Protein AF-L9YX50-F1 (afdb_monomer_lite)

Secondary structure (DSSP, 8-state):
---PPPP---GGGSTT-GGG-TT---HHHHHHHHHHHHHHTT--HHHHHHHHT--HHHIIIII----HHHHHHHHHHHHHT-

Foldseek 3Di:
DDDDPDPDPDPCVDPPNVCVPPPDDDPLVVQLVVLQVCVLVVNDPVVSCVVVVHDPVCCVPRRHPDDPVSVVVSVVVVVVVD

Structure (mmCIF, N/CA/C/O backbone):
data_AF-L9YX50-F1
#
_entry.id   AF-L9YX50-F1
#
loop_
_atom_site.group_PDB
_atom_site.id
_atom_site.type_symbol
_atom_site.label_atom_id
_atom_site.label_alt_id
_atom_site.label_comp_id
_atom_site.label_asym_id
_atom_site.label_entity_id
_atom_site.label_seq_id
_atom_site.pdbx_PDB_ins_code
_atom_site.Cartn_x
_atom_site.Cartn_y
_atom_site.Cartn_z
_atom_site.occupancy
_atom_site.B_iso_or_equiv
_atom_site.auth_seq_id
_atom_site.auth_comp_id
_atom_site.auth_asym_id
_atom_site.auth_atom_id
_atom_site.pdbx_PDB_model_num
ATOM 1 N N . MET A 1 1 ? 28.760 23.048 -35.623 1.00 40.34 1 MET A N 1
ATOM 2 C CA . MET A 1 1 ? 27.706 22.162 -35.083 1.00 40.34 1 MET A CA 1
ATOM 3 C C . MET A 1 1 ? 28.385 20.898 -34.585 1.00 40.34 1 MET A C 1
ATOM 5 O O . MET A 1 1 ? 28.775 20.074 -35.397 1.00 40.34 1 MET A O 1
ATOM 9 N N . SER A 1 2 ? 28.661 20.818 -33.280 1.00 44.47 2 SER A N 1
ATOM 10 C CA . SER A 1 2 ? 29.358 19.670 -32.691 1.00 44.47 2 SER A CA 1
ATOM 11 C C . SER A 1 2 ? 28.423 18.464 -32.724 1.00 44.47 2 SER A C 1
ATOM 13 O O . SER A 1 2 ? 27.414 18.439 -32.015 1.00 44.47 2 SER A O 1
ATOM 15 N N . SER A 1 3 ? 28.710 17.514 -33.613 1.00 51.75 3 SER A N 1
ATOM 16 C CA . SER A 1 3 ? 28.031 16.225 -33.667 1.00 51.75 3 SER A CA 1
ATOM 17 C C . SER A 1 3 ? 28.224 15.545 -32.322 1.00 51.75 3 SER A C 1
ATOM 19 O O . SER A 1 3 ? 29.327 15.106 -32.001 1.00 51.75 3 SER A O 1
ATOM 21 N N . ARG A 1 4 ? 27.159 15.487 -31.515 1.00 51.91 4 ARG A N 1
ATOM 22 C CA . ARG A 1 4 ? 27.160 14.674 -30.299 1.00 51.91 4 ARG A CA 1
ATOM 23 C C . ARG A 1 4 ? 27.594 13.257 -30.701 1.00 51.91 4 ARG A C 1
ATOM 25 O O . ARG A 1 4 ? 27.024 12.727 -31.661 1.00 51.91 4 ARG A O 1
ATOM 32 N N . PRO A 1 5 ? 28.599 12.662 -30.037 1.00 50.12 5 PRO A N 1
ATOM 33 C CA . PRO A 1 5 ? 28.981 11.289 -30.325 1.00 50.12 5 PRO A CA 1
ATOM 34 C C . PRO A 1 5 ? 27.737 10.412 -30.156 1.00 50.12 5 PRO A C 1
ATOM 36 O O . PRO A 1 5 ? 26.978 10.586 -29.199 1.00 50.12 5 PRO A O 1
ATOM 39 N N . ARG A 1 6 ? 27.475 9.525 -31.127 1.00 52.06 6 ARG A N 1
ATOM 40 C CA . ARG A 1 6 ? 26.380 8.556 -30.996 1.00 52.06 6 ARG A CA 1
ATOM 41 C C . ARG A 1 6 ? 26.674 7.749 -29.733 1.00 52.06 6 ARG A C 1
ATOM 43 O O . ARG A 1 6 ? 27.792 7.241 -29.646 1.00 52.06 6 ARG A O 1
ATOM 50 N N . PRO A 1 7 ? 25.739 7.656 -28.771 1.00 63.97 7 PRO A N 1
ATOM 51 C CA . PRO A 1 7 ? 25.968 6.816 -27.610 1.00 63.97 7 PRO A CA 1
ATOM 52 C C . PRO A 1 7 ? 26.294 5.414 -28.120 1.00 63.97 7 PRO A C 1
ATOM 54 O O . PRO A 1 7 ? 25.680 4.952 -29.092 1.00 63.97 7 PRO A O 1
ATOM 57 N N . GLU A 1 8 ? 27.292 4.774 -27.512 1.00 65.38 8 GLU A N 1
ATOM 58 C CA . GLU A 1 8 ? 27.514 3.342 -27.695 1.00 65.38 8 GLU A CA 1
ATOM 59 C C . GLU A 1 8 ? 26.154 2.649 -27.613 1.00 65.38 8 GLU A C 1
ATOM 61 O O . GLU A 1 8 ? 25.318 3.017 -26.781 1.00 65.38 8 GLU A O 1
ATOM 66 N N . ARG A 1 9 ? 25.873 1.728 -28.541 1.00 66.25 9 ARG A N 1
ATOM 67 C CA . ARG A 1 9 ? 24.590 1.023 -28.549 1.00 66.25 9 ARG A CA 1
ATOM 68 C C . ARG A 1 9 ? 24.473 0.265 -27.230 1.00 66.25 9 ARG A C 1
ATOM 70 O O . ARG A 1 9 ? 25.082 -0.784 -27.062 1.00 66.25 9 ARG A O 1
ATOM 77 N N . LEU A 1 10 ? 23.714 0.831 -26.296 1.00 74.69 10 LEU A N 1
ATOM 78 C CA . LEU A 1 10 ? 23.364 0.173 -25.051 1.00 74.69 10 LEU A CA 1
ATOM 79 C C . LEU A 1 10 ? 22.522 -1.049 -25.398 1.00 74.69 10 LEU A C 1
ATOM 81 O O . LEU A 1 10 ? 21.643 -0.973 -26.260 1.00 74.69 10 LEU A O 1
ATOM 85 N N . ARG A 1 11 ? 22.761 -2.152 -24.690 1.00 82.75 11 ARG A N 1
ATOM 86 C CA . ARG A 1 11 ? 21.993 -3.394 -24.839 1.00 82.75 11 ARG A CA 1
ATOM 87 C C . ARG A 1 11 ? 20.483 -3.148 -24.753 1.00 82.75 11 ARG A C 1
ATOM 89 O O . ARG A 1 11 ? 19.719 -3.774 -25.466 1.00 82.75 11 ARG A O 1
ATOM 96 N N . SER A 1 12 ? 20.053 -2.160 -23.968 1.00 87.25 12 SER A N 1
ATOM 97 C CA . SER A 1 12 ? 18.648 -1.761 -23.839 1.00 87.25 12 SER A CA 1
ATOM 98 C C . SER A 1 12 ? 17.967 -1.288 -25.125 1.00 87.25 12 SER A C 1
ATOM 100 O O . SER A 1 1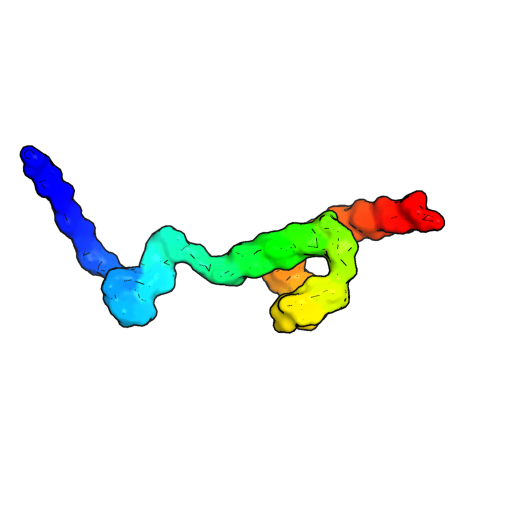2 ? 16.740 -1.225 -25.172 1.00 87.25 12 SER A O 1
ATOM 102 N N . HIS A 1 13 ? 18.731 -0.939 -26.164 1.00 87.19 13 HIS A N 1
ATOM 103 C CA . HIS A 1 13 ? 18.195 -0.565 -27.473 1.00 87.19 13 HIS A CA 1
ATOM 104 C C . HIS A 1 13 ? 17.894 -1.790 -28.353 1.00 87.19 13 HIS A C 1
ATOM 106 O O . HIS A 1 13 ? 17.291 -1.644 -29.418 1.00 87.19 13 HIS A O 1
ATOM 112 N N . GLU A 1 14 ? 18.315 -2.984 -27.934 1.00 89.38 14 GLU A N 1
ATOM 113 C CA . GLU A 1 14 ? 18.015 -4.243 -28.605 1.00 89.38 14 GLU A CA 1
ATOM 114 C C . GLU A 1 14 ? 16.627 -4.750 -28.194 1.00 89.38 14 GLU A C 1
ATOM 116 O O . GLU A 1 14 ? 16.195 -4.617 -27.044 1.00 89.38 14 GLU A O 1
ATOM 121 N N . TYR A 1 15 ? 15.905 -5.335 -29.152 1.00 87.50 15 TYR A N 1
ATOM 122 C CA . TYR A 1 15 ? 14.569 -5.864 -28.900 1.00 87.50 15 TYR A CA 1
ATOM 123 C C . TYR A 1 15 ? 14.627 -6.941 -27.812 1.00 87.50 15 TYR A C 1
ATOM 125 O O . TYR A 1 15 ? 15.422 -7.873 -27.894 1.00 87.50 15 TYR A O 1
ATOM 133 N N . GLY A 1 16 ? 13.790 -6.802 -26.785 1.00 91.62 16 GLY A N 1
ATOM 134 C CA . GLY A 1 16 ? 13.770 -7.713 -25.640 1.00 91.62 16 GLY A CA 1
ATOM 135 C C . GLY A 1 16 ? 14.705 -7.329 -24.492 1.00 91.62 16 GLY A C 1
ATOM 136 O O . GLY A 1 16 ? 14.579 -7.925 -23.432 1.00 91.62 16 GLY A O 1
ATOM 137 N N . HIS A 1 17 ? 15.560 -6.310 -24.635 1.00 91.88 17 HIS A N 1
ATOM 138 C CA . HIS A 1 17 ? 16.485 -5.865 -23.582 1.00 91.88 17 HIS A CA 1
ATOM 139 C C . HIS A 1 17 ? 16.132 -4.507 -22.960 1.00 91.88 17 HIS A C 1
ATOM 141 O O . HIS A 1 17 ? 16.876 -3.994 -22.132 1.00 91.88 17 HIS A O 1
ATOM 147 N N . TYR A 1 18 ? 14.971 -3.932 -23.280 1.00 89.88 18 TYR A N 1
ATOM 148 C CA . TYR A 1 18 ? 14.533 -2.622 -22.770 1.00 89.88 18 TYR A CA 1
ATOM 149 C C . TYR A 1 18 ? 14.576 -2.485 -21.237 1.00 89.88 18 TYR A C 1
ATOM 151 O O . TYR A 1 18 ? 14.778 -1.386 -20.720 1.00 89.88 18 TYR A O 1
ATOM 159 N N . TYR A 1 19 ? 14.424 -3.597 -20.508 1.00 88.75 19 TYR A N 1
ATOM 160 C CA . TYR A 1 19 ? 14.505 -3.634 -19.046 1.00 88.75 19 TYR A CA 1
ATOM 161 C C . TYR A 1 19 ? 15.899 -3.274 -18.500 1.00 88.75 19 TYR A C 1
ATOM 163 O O . TYR A 1 19 ? 15.983 -2.834 -17.358 1.00 88.75 19 TYR A O 1
ATOM 171 N N . ASP A 1 20 ? 16.960 -3.399 -19.308 1.00 89.62 20 ASP A N 1
ATOM 172 C CA . ASP A 1 20 ? 18.336 -3.020 -18.956 1.00 89.62 20 ASP A CA 1
ATOM 173 C C . ASP A 1 20 ? 18.570 -1.497 -19.039 1.00 89.62 20 ASP A C 1
ATOM 175 O O . ASP A 1 20 ? 19.665 -1.014 -18.747 1.00 89.62 20 ASP A O 1
ATOM 179 N N . CYS A 1 21 ? 17.578 -0.706 -19.470 1.00 90.44 21 CYS A N 1
ATOM 180 C CA . CYS A 1 21 ? 17.737 0.742 -19.542 1.00 90.44 21 CYS A CA 1
ATOM 181 C C . CYS A 1 21 ? 17.937 1.328 -18.128 1.00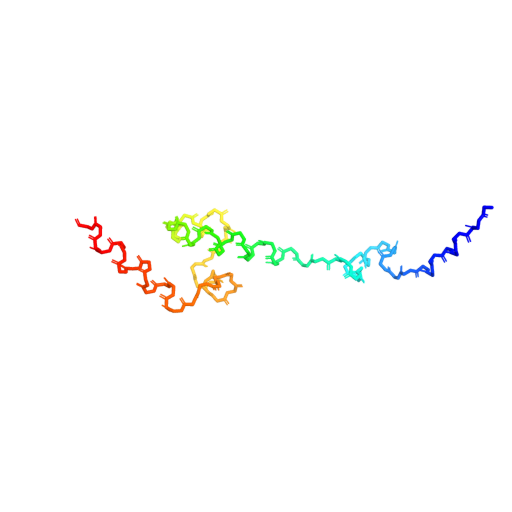 90.44 21 CYS A C 1
ATOM 183 O O . CYS A 1 21 ? 17.085 1.097 -17.272 1.00 90.44 21 CYS A O 1
ATOM 185 N N . PRO A 1 22 ? 18.981 2.144 -17.870 1.00 89.25 22 PRO A N 1
ATOM 186 C CA . PRO A 1 22 ? 19.229 2.716 -16.540 1.00 89.25 22 PRO A CA 1
ATOM 187 C C . PRO A 1 22 ? 18.093 3.595 -16.003 1.00 89.25 22 PRO A C 1
ATOM 189 O O . PRO A 1 22 ? 17.983 3.800 -14.798 1.00 89.25 22 PRO A O 1
ATOM 192 N N . SER A 1 23 ? 17.256 4.135 -16.892 1.00 89.75 23 SER A N 1
ATOM 193 C CA . SER A 1 23 ? 16.062 4.900 -16.526 1.00 89.75 23 SER A CA 1
ATOM 194 C C . SER A 1 23 ? 14.793 4.047 -16.427 1.00 89.75 23 SER A C 1
ATOM 196 O O . SER A 1 23 ? 13.749 4.567 -16.036 1.00 89.75 23 SER A O 1
ATOM 198 N N . SER A 1 24 ? 14.852 2.761 -16.786 1.00 90.50 24 SER A N 1
ATOM 199 C CA . SER A 1 24 ? 13.724 1.844 -16.645 1.00 90.50 24 SER A CA 1
ATOM 200 C C . SER A 1 24 ? 13.433 1.615 -15.168 1.00 90.50 24 SER A C 1
ATOM 202 O O . SER A 1 24 ? 14.312 1.263 -14.382 1.00 90.50 24 SER A O 1
ATOM 204 N N . LEU A 1 25 ? 12.171 1.796 -14.791 1.00 89.50 25 LEU A N 1
ATOM 205 C CA . LEU A 1 25 ? 11.680 1.497 -13.455 1.00 89.50 25 LEU A CA 1
ATOM 206 C C . LEU A 1 25 ? 10.749 0.292 -13.521 1.00 89.50 25 LEU A C 1
ATOM 208 O O . LEU A 1 25 ? 9.921 0.175 -14.424 1.00 89.50 25 LEU A O 1
ATOM 212 N N . SER A 1 26 ? 10.852 -0.590 -12.526 1.00 89.88 26 SER A N 1
ATOM 213 C CA . SER A 1 26 ? 9.929 -1.716 -12.408 1.00 89.88 26 SER A CA 1
ATOM 214 C C . SER A 1 26 ? 8.487 -1.212 -12.237 1.00 89.88 26 SER A C 1
ATOM 216 O O . SER A 1 26 ? 8.234 -0.405 -11.332 1.00 89.88 26 SER A O 1
ATOM 218 N N . PRO A 1 27 ? 7.513 -1.737 -13.009 1.00 92.44 27 PRO A N 1
ATOM 219 C CA . PRO A 1 27 ? 6.092 -1.447 -12.807 1.00 92.44 27 PRO A CA 1
ATOM 220 C C . PRO A 1 27 ? 5.613 -1.731 -11.378 1.00 92.44 27 PRO A C 1
ATOM 222 O O . PRO A 1 27 ? 4.687 -1.087 -10.881 1.00 92.44 27 PRO A O 1
ATOM 225 N N . HIS A 1 28 ? 6.281 -2.658 -10.679 1.00 94.25 28 HIS A N 1
ATOM 226 C CA . HIS A 1 28 ? 5.988 -2.976 -9.287 1.00 94.25 28 HIS A CA 1
ATOM 227 C C . HIS A 1 28 ? 6.101 -1.743 -8.376 1.00 94.25 28 HIS A C 1
ATOM 229 O O . HIS A 1 28 ? 5.322 -1.610 -7.434 1.00 94.25 28 HIS A O 1
ATOM 235 N N . THR A 1 29 ? 7.045 -0.8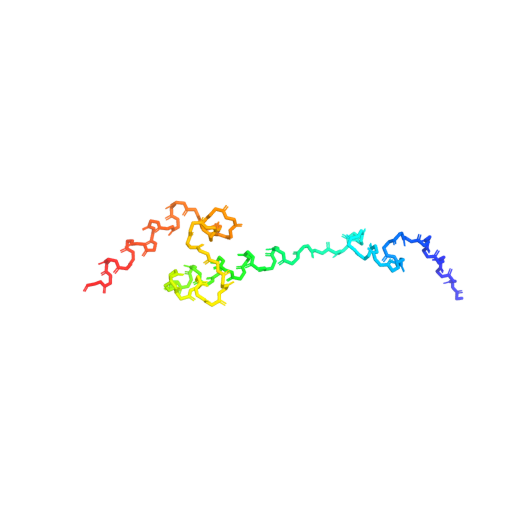32 -8.627 1.00 94.25 29 THR A N 1
ATOM 236 C CA . THR A 1 29 ? 7.236 0.364 -7.791 1.00 94.25 29 THR A CA 1
ATOM 237 C C . THR A 1 29 ? 6.032 1.298 -7.878 1.00 94.25 29 THR A C 1
ATOM 239 O O . THR A 1 29 ? 5.543 1.760 -6.848 1.00 94.25 29 THR A O 1
ATOM 242 N N . ILE A 1 30 ? 5.499 1.503 -9.086 1.00 95.25 30 ILE A N 1
ATOM 243 C CA . ILE A 1 30 ? 4.300 2.320 -9.319 1.00 95.25 30 ILE A CA 1
ATOM 244 C C . ILE A 1 30 ? 3.090 1.669 -8.6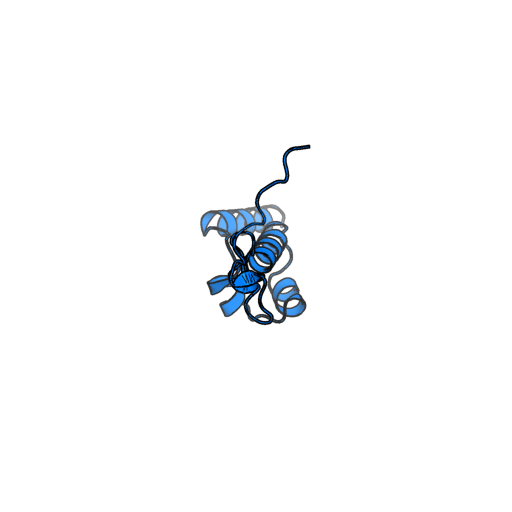48 1.00 95.25 30 ILE A C 1
ATOM 246 O O . ILE A 1 30 ? 2.377 2.319 -7.886 1.00 95.25 30 ILE A O 1
ATOM 250 N N . ARG A 1 31 ? 2.892 0.363 -8.871 1.00 96.69 31 ARG A N 1
ATOM 251 C CA . ARG A 1 31 ? 1.773 -0.387 -8.284 1.00 96.69 31 ARG A CA 1
ATOM 252 C C . ARG A 1 31 ? 1.803 -0.357 -6.753 1.00 96.69 31 ARG A C 1
ATOM 254 O O . ARG A 1 31 ? 0.781 -0.098 -6.130 1.00 96.69 31 ARG A O 1
ATOM 261 N N . ARG A 1 32 ? 2.979 -0.555 -6.150 1.00 97.06 32 ARG A N 1
ATOM 262 C CA . ARG A 1 32 ? 3.198 -0.450 -4.699 1.00 97.06 32 ARG A CA 1
ATOM 263 C C . ARG A 1 32 ? 2.831 0.931 -4.166 1.00 97.06 32 ARG A C 1
ATOM 265 O O . ARG A 1 32 ? 2.105 1.014 -3.181 1.00 97.06 32 ARG A O 1
ATOM 272 N N . GLY A 1 33 ? 3.300 1.992 -4.823 1.00 97.31 33 GLY A N 1
ATOM 273 C CA . GLY A 1 33 ? 2.975 3.365 -4.436 1.00 97.31 33 GLY A CA 1
ATOM 274 C C . GLY A 1 33 ? 1.473 3.644 -4.494 1.00 97.31 33 GLY A C 1
ATOM 275 O O . GLY A 1 33 ? 0.913 4.158 -3.532 1.00 97.31 33 GLY A O 1
ATOM 276 N N . ALA A 1 34 ? 0.812 3.232 -5.578 1.00 97.50 34 ALA A N 1
ATOM 277 C CA . ALA A 1 34 ? -0.624 3.425 -5.760 1.00 97.50 34 ALA A CA 1
ATOM 278 C C . ALA A 1 34 ? -1.468 2.670 -4.719 1.00 97.50 34 ALA A C 1
ATOM 280 O O . ALA A 1 34 ? -2.405 3.244 -4.173 1.00 97.50 34 ALA A O 1
ATOM 281 N N . ILE A 1 35 ? -1.129 1.408 -4.425 1.00 98.06 35 ILE A N 1
ATOM 282 C CA . ILE A 1 35 ? -1.816 0.609 -3.398 1.00 98.06 35 ILE A CA 1
ATOM 283 C C . ILE A 1 35 ? -1.600 1.224 -2.013 1.00 98.06 35 ILE A C 1
ATOM 285 O O . ILE A 1 35 ? -2.564 1.444 -1.290 1.00 98.06 35 ILE A O 1
ATOM 289 N N . THR A 1 36 ? -0.355 1.570 -1.662 1.00 98.06 36 THR A N 1
ATOM 290 C CA . THR A 1 36 ? -0.059 2.211 -0.369 1.00 98.06 36 THR A CA 1
ATOM 291 C C . THR A 1 36 ? -0.825 3.524 -0.210 1.00 98.06 36 THR A C 1
ATOM 293 O O . THR A 1 36 ? -1.348 3.789 0.865 1.00 98.06 36 THR A O 1
ATOM 296 N N . TYR A 1 37 ? -0.899 4.345 -1.263 1.00 98.12 37 TYR A N 1
ATOM 297 C CA . TYR A 1 37 ? -1.658 5.595 -1.240 1.00 98.12 37 TYR A CA 1
ATOM 298 C C . TYR A 1 37 ? -3.143 5.343 -0.958 1.00 98.12 37 TYR A C 1
ATOM 300 O O . TYR A 1 37 ? -3.671 5.900 -0.009 1.00 98.12 37 TYR A O 1
ATOM 308 N N . GLN A 1 38 ? -3.788 4.436 -1.700 1.00 97.94 38 GLN A N 1
ATOM 309 C CA . GLN A 1 38 ? -5.202 4.098 -1.483 1.00 97.94 38 GLN A CA 1
ATOM 310 C C . GLN A 1 38 ? -5.484 3.646 -0.045 1.00 97.94 38 GLN A C 1
ATOM 312 O O . GLN A 1 38 ? -6.478 4.054 0.543 1.00 97.94 38 GLN A O 1
ATOM 317 N N . LEU A 1 39 ? -4.594 2.837 0.533 1.00 97.12 39 LEU A N 1
ATOM 318 C CA . LEU A 1 39 ? -4.736 2.358 1.908 1.00 97.12 39 LEU A CA 1
ATOM 319 C C . LEU A 1 39 ? -4.510 3.452 2.963 1.00 97.12 39 LEU A C 1
ATOM 321 O O . LEU A 1 39 ? -5.039 3.334 4.063 1.00 97.12 39 LEU A O 1
ATOM 325 N N . ARG A 1 40 ? -3.704 4.481 2.664 1.00 97.19 40 ARG A N 1
ATOM 326 C CA . ARG A 1 40 ? -3.521 5.662 3.529 1.00 97.19 40 ARG A CA 1
ATOM 327 C C . ARG A 1 40 ? -4.718 6.609 3.496 1.00 97.19 40 ARG A C 1
ATOM 329 O O . ARG A 1 40 ? -4.945 7.296 4.476 1.00 97.19 40 ARG A O 1
ATOM 336 N N . GLU A 1 41 ? -5.475 6.612 2.404 1.00 96.81 41 GLU A N 1
ATOM 337 C CA . GLU A 1 41 ? -6.729 7.368 2.253 1.00 96.81 41 GLU A CA 1
ATOM 338 C C . GLU A 1 41 ? -7.944 6.595 2.806 1.00 96.81 41 GLU A C 1
ATOM 340 O O . GLU A 1 41 ? -9.070 6.790 2.352 1.00 96.81 41 GLU A O 1
ATOM 345 N N . ASP A 1 42 ? -7.703 5.645 3.716 1.00 94.88 42 ASP A N 1
ATOM 346 C CA . ASP A 1 42 ? -8.716 4.822 4.390 1.00 94.88 42 ASP A CA 1
ATOM 347 C C . ASP A 1 42 ? -9.685 4.073 3.457 1.00 94.88 42 ASP A C 1
ATOM 349 O O . ASP A 1 42 ? -10.765 3.634 3.863 1.00 94.88 42 ASP A O 1
ATOM 353 N N . ILE A 1 43 ? -9.288 3.838 2.198 1.00 96.38 43 ILE A N 1
ATOM 354 C CA . ILE A 1 43 ? -10.049 2.969 1.299 1.00 96.38 43 ILE A CA 1
ATOM 355 C C . ILE A 1 43 ? -9.995 1.544 1.870 1.00 96.38 43 ILE A C 1
ATOM 357 O O . ILE A 1 43 ? -8.894 1.017 2.077 1.00 96.38 43 ILE A O 1
ATOM 361 N N . PRO A 1 44 ? -11.148 0.875 2.085 1.00 95.19 44 PRO A N 1
ATOM 362 C CA . PRO A 1 44 ? -11.169 -0.438 2.709 1.00 95.19 44 PRO A CA 1
ATOM 363 C C . PRO A 1 44 ? -10.291 -1.441 1.966 1.00 95.19 44 PRO A C 1
ATOM 365 O O . PRO A 1 44 ? -10.380 -1.578 0.743 1.00 95.19 44 PRO A O 1
ATOM 368 N N . GLU A 1 45 ? -9.490 -2.199 2.715 1.00 95.12 45 GLU A N 1
ATOM 369 C CA . GLU A 1 45 ? -8.511 -3.132 2.150 1.00 95.12 45 GLU A CA 1
ATOM 370 C C . GLU A 1 45 ? -9.149 -4.122 1.170 1.00 95.12 45 GLU A C 1
ATOM 372 O O . GLU A 1 45 ? -8.589 -4.376 0.109 1.00 95.12 45 GLU A O 1
ATOM 377 N N . LYS A 1 46 ? -10.364 -4.606 1.465 1.00 96.44 46 LYS A N 1
ATOM 378 C CA . LYS A 1 46 ? -11.121 -5.490 0.569 1.00 96.44 46 LYS A CA 1
ATOM 379 C C . LYS A 1 46 ? -11.374 -4.857 -0.805 1.00 96.44 46 LYS A C 1
ATOM 381 O O . LYS A 1 46 ? -11.223 -5.524 -1.819 1.00 96.44 46 LYS A O 1
ATOM 386 N N . ILE A 1 47 ? -11.702 -3.565 -0.850 1.00 97.62 47 ILE A N 1
ATOM 387 C CA . ILE A 1 47 ? -11.931 -2.843 -2.108 1.00 97.62 47 ILE A CA 1
ATOM 388 C C . ILE A 1 47 ? -10.625 -2.695 -2.893 1.00 97.62 47 ILE A C 1
A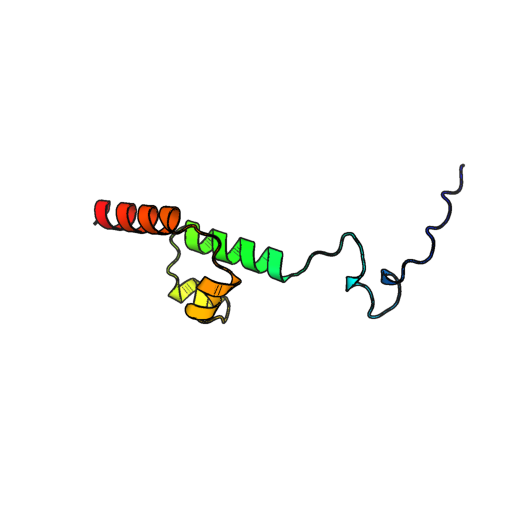TOM 390 O O . ILE A 1 47 ? -10.617 -2.886 -4.107 1.00 97.62 47 ILE A O 1
ATOM 394 N N . VAL A 1 48 ? -9.514 -2.389 -2.216 1.00 97.56 48 VAL A N 1
ATOM 395 C CA . VAL A 1 48 ? -8.189 -2.284 -2.853 1.00 97.56 48 VAL A CA 1
ATOM 396 C C . VAL A 1 48 ? -7.721 -3.652 -3.369 1.00 97.56 48 VAL A C 1
ATOM 398 O O . VAL A 1 48 ? -7.250 -3.751 -4.500 1.00 97.56 48 VAL A O 1
ATOM 401 N N . SER A 1 49 ? -7.906 -4.701 -2.566 1.00 97.38 49 SER A N 1
ATOM 402 C CA . SER A 1 49 ? -7.654 -6.111 -2.886 1.00 97.38 49 SER A CA 1
ATOM 403 C C . SER A 1 49 ? -8.399 -6.535 -4.154 1.00 97.38 49 SER A C 1
ATOM 405 O O . SER A 1 49 ? -7.765 -6.924 -5.136 1.00 97.38 49 SER A O 1
ATOM 407 N N . ASP A 1 50 ? -9.725 -6.367 -4.179 1.00 97.56 50 ASP A N 1
ATOM 408 C CA . ASP A 1 50 ? -10.576 -6.739 -5.316 1.00 97.56 50 ASP A CA 1
ATOM 409 C C . ASP A 1 50 ? -10.233 -5.915 -6.569 1.00 97.56 50 ASP A C 1
ATOM 411 O O . ASP A 1 50 ? -10.134 -6.451 -7.672 1.00 97.56 50 ASP A O 1
ATOM 415 N N . ARG A 1 51 ? -9.982 -4.606 -6.413 1.00 96.75 51 ARG A N 1
ATOM 416 C CA . ARG A 1 51 ? -9.604 -3.713 -7.522 1.00 96.75 51 ARG A CA 1
ATOM 417 C C . ARG A 1 51 ? -8.264 -4.095 -8.144 1.00 96.75 51 ARG A C 1
ATOM 419 O O . ARG A 1 51 ? -8.069 -3.914 -9.346 1.00 96.75 51 ARG A O 1
ATOM 426 N N . CYS A 1 52 ? -7.309 -4.515 -7.323 1.00 95.75 52 CYS A N 1
ATOM 427 C CA . CYS A 1 52 ? -5.961 -4.827 -7.773 1.00 95.75 52 CYS A CA 1
ATOM 428 C C . CYS A 1 52 ? -5.763 -6.310 -8.101 1.00 95.75 52 CYS A C 1
ATOM 430 O O . CYS A 1 52 ? -4.691 -6.633 -8.609 1.00 95.75 52 CYS A O 1
ATOM 432 N N . ASP A 1 53 ? -6.751 -7.175 -7.867 1.00 96.81 53 ASP A N 1
ATOM 433 C CA . ASP A 1 53 ? -6.633 -8.632 -8.015 1.00 96.81 53 ASP A CA 1
ATOM 434 C C . ASP A 1 53 ? -5.423 -9.169 -7.230 1.00 96.81 53 ASP A C 1
ATOM 436 O O . ASP A 1 53 ? -4.436 -9.673 -7.770 1.00 96.81 53 ASP A O 1
ATOM 440 N N . VAL A 1 54 ? -5.428 -8.909 -5.922 1.00 96.00 54 VAL A N 1
ATOM 441 C CA . VAL A 1 54 ? -4.357 -9.309 -5.007 1.00 96.00 54 VAL A CA 1
ATOM 442 C C . VAL A 1 54 ? -4.953 -9.639 -3.650 1.00 96.00 54 VAL A C 1
ATOM 444 O O . VAL A 1 54 ? -5.730 -8.853 -3.129 1.00 96.00 54 VAL A O 1
ATOM 447 N N . SER A 1 55 ? -4.587 -10.775 -3.057 1.00 97.56 55 SER A N 1
ATOM 448 C CA . SER A 1 55 ? -5.087 -11.126 -1.725 1.00 97.56 55 SER A CA 1
ATOM 449 C C . SER A 1 55 ? -4.561 -10.168 -0.654 1.00 97.56 55 SER A C 1
ATOM 451 O O . SER A 1 55 ? -3.452 -9.646 -0.773 1.00 97.56 55 SER A O 1
ATOM 453 N N . SER A 1 56 ? -5.316 -10.011 0.434 1.00 95.19 56 SER A N 1
ATOM 454 C CA . SER A 1 56 ? -4.902 -9.265 1.631 1.00 95.19 56 SER A CA 1
ATOM 455 C C . SER A 1 56 ? -3.499 -9.629 2.124 1.00 95.19 56 SER A C 1
ATOM 457 O O . SER A 1 56 ? -2.673 -8.754 2.368 1.00 95.19 56 SER A O 1
ATOM 459 N N . GLU A 1 57 ? -3.176 -10.925 2.191 1.00 96.19 57 GLU A N 1
ATOM 460 C CA . GLU A 1 57 ? -1.853 -11.382 2.637 1.00 96.19 57 GLU A CA 1
ATOM 461 C C . GLU A 1 57 ? -0.728 -10.917 1.695 1.00 96.19 57 GLU A C 1
ATOM 463 O O . GLU A 1 57 ? 0.338 -10.487 2.139 1.00 96.19 57 GLU A O 1
ATOM 468 N N . VAL A 1 58 ? -0.955 -10.976 0.378 1.00 97.25 58 VAL A N 1
ATOM 469 C CA . VAL A 1 58 ? 0.028 -10.526 -0.620 1.00 97.25 58 VAL A CA 1
ATOM 470 C C . VAL A 1 58 ? 0.130 -9.001 -0.625 1.00 97.25 58 VAL A C 1
ATOM 472 O O . VAL A 1 58 ? 1.227 -8.459 -0.793 1.00 97.25 58 VAL A O 1
ATOM 475 N N . LEU A 1 59 ? -0.990 -8.309 -0.420 1.00 95.81 59 LEU A N 1
ATOM 476 C CA . LEU A 1 59 ? -1.065 -6.860 -0.302 1.00 95.81 59 LEU A CA 1
ATOM 477 C C . LEU A 1 59 ? -0.200 -6.381 0.868 1.00 95.81 59 LEU A C 1
ATOM 479 O O . LEU A 1 59 ? 0.716 -5.592 0.636 1.00 95.81 59 LEU A O 1
ATOM 483 N N . ASP A 1 60 ? -0.402 -6.931 2.066 1.00 94.62 60 ASP A N 1
ATOM 484 C CA . ASP A 1 60 ? 0.371 -6.592 3.265 1.00 94.62 60 ASP A CA 1
ATOM 485 C C . ASP A 1 60 ? 1.867 -6.904 3.098 1.00 94.62 60 ASP A C 1
ATOM 487 O O . ASP A 1 60 ? 2.728 -6.063 3.355 1.00 94.62 60 ASP A O 1
ATOM 491 N N . ARG A 1 61 ? 2.197 -8.088 2.566 1.00 95.81 61 ARG A N 1
ATOM 492 C CA . ARG A 1 61 ? 3.592 -8.533 2.434 1.00 95.81 61 ARG A CA 1
ATOM 493 C C . ARG A 1 61 ? 4.395 -7.754 1.388 1.00 95.81 61 ARG A C 1
ATOM 495 O O . ARG A 1 61 ? 5.591 -7.524 1.575 1.00 95.81 61 ARG A O 1
ATOM 502 N N . HIS A 1 62 ? 3.797 -7.418 0.244 1.00 95.12 62 HIS A N 1
ATOM 503 C CA . HIS A 1 62 ? 4.558 -6.968 -0.932 1.00 95.12 62 HIS A CA 1
ATOM 504 C C . HIS A 1 62 ? 4.285 -5.520 -1.354 1.00 95.12 62 HIS A C 1
ATOM 506 O O . HIS A 1 62 ? 5.166 -4.877 -1.963 1.00 95.12 62 HIS A O 1
ATOM 512 N N . TYR A 1 63 ? 3.100 -5.000 -1.033 1.00 96.56 63 TYR A N 1
ATOM 513 C CA . TYR A 1 63 ? 2.608 -3.726 -1.549 1.00 96.56 63 TYR A CA 1
ATOM 514 C C . TYR A 1 63 ? 2.365 -2.672 -0.470 1.00 96.56 63 TYR A C 1
ATOM 516 O O . TYR A 1 63 ? 2.705 -1.518 -0.721 1.00 96.56 63 TYR A O 1
ATOM 524 N N . ASP A 1 64 ? 1.834 -3.029 0.698 1.00 96.81 64 ASP A N 1
ATOM 525 C CA . ASP A 1 64 ? 1.607 -2.076 1.781 1.00 96.81 64 ASP A CA 1
ATOM 526 C C . ASP A 1 64 ? 2.944 -1.570 2.333 1.00 96.81 64 ASP A C 1
ATOM 528 O O . ASP A 1 64 ? 3.843 -2.335 2.687 1.00 96.81 64 ASP A O 1
ATOM 532 N N . ARG A 1 65 ? 3.105 -0.249 2.354 1.00 97.38 65 ARG A N 1
ATOM 533 C CA . ARG A 1 65 ? 4.274 0.426 2.926 1.00 97.38 65 ARG A CA 1
ATOM 534 C C . ARG A 1 65 ? 3.927 1.303 4.120 1.00 97.38 65 ARG A C 1
ATOM 536 O O . ARG A 1 65 ? 4.783 2.077 4.544 1.00 97.38 65 ARG A O 1
ATOM 543 N N . ARG A 1 66 ? 2.718 1.171 4.669 1.00 97.00 66 ARG A N 1
ATOM 544 C CA . ARG A 1 66 ? 2.372 1.737 5.972 1.00 97.00 66 ARG A CA 1
ATOM 545 C C . ARG A 1 66 ? 3.131 0.999 7.069 1.00 97.00 66 ARG A C 1
ATOM 547 O O . ARG A 1 66 ? 3.204 -0.227 7.092 1.00 97.00 66 ARG A O 1
ATOM 554 N N . THR A 1 67 ? 3.681 1.766 7.988 1.00 97.50 67 THR A N 1
ATOM 555 C CA . THR A 1 67 ? 4.268 1.293 9.237 1.00 97.50 67 THR A CA 1
ATOM 556 C C . THR A 1 67 ? 3.185 0.812 10.199 1.00 97.50 67 THR A C 1
ATOM 558 O O . THR A 1 67 ? 2.032 1.238 10.121 1.00 97.50 67 THR A O 1
ATOM 561 N N . ASP A 1 68 ? 3.563 -0.018 11.172 1.00 97.06 68 ASP A N 1
ATOM 562 C CA . ASP A 1 68 ? 2.641 -0.461 12.227 1.00 97.06 68 ASP A CA 1
ATOM 563 C C . ASP A 1 68 ? 2.032 0.718 12.993 1.00 97.06 68 ASP A C 1
ATOM 565 O O . ASP A 1 68 ? 0.868 0.660 13.392 1.00 97.06 68 ASP A O 1
ATOM 569 N N . ARG A 1 69 ? 2.802 1.808 13.142 1.00 97.62 69 ARG A N 1
ATOM 570 C CA . ARG A 1 69 ? 2.319 3.066 13.712 1.00 97.62 69 ARG A CA 1
ATOM 571 C C . ARG A 1 69 ? 1.263 3.709 12.821 1.00 97.62 69 ARG A C 1
ATOM 573 O O . ARG A 1 69 ? 0.174 3.927 13.314 1.00 97.62 69 ARG A O 1
ATOM 580 N N . GLU A 1 70 ? 1.523 3.944 11.531 1.00 97.38 70 GLU A N 1
ATOM 581 C CA . GLU A 1 70 ? 0.506 4.503 10.612 1.00 97.38 70 GLU A CA 1
ATOM 582 C C . GLU A 1 70 ? -0.795 3.688 10.642 1.00 97.38 70 GLU A C 1
ATOM 584 O O . GLU A 1 70 ? -1.875 4.255 10.773 1.00 97.38 70 GLU A O 1
ATOM 589 N N . LYS A 1 71 ? -0.697 2.352 10.617 1.00 96.19 71 LYS A N 1
ATOM 590 C CA . LYS A 1 71 ? -1.873 1.477 10.722 1.00 96.19 71 LYS A CA 1
ATOM 591 C C . LYS A 1 71 ? -2.591 1.619 12.068 1.00 96.19 71 LYS A C 1
ATOM 593 O O . LYS A 1 71 ? -3.797 1.402 12.126 1.00 96.19 71 LYS A O 1
ATOM 598 N N . MET A 1 72 ? -1.862 1.865 13.160 1.00 97.31 72 MET A N 1
ATOM 599 C CA . MET A 1 72 ? -2.435 2.076 14.495 1.00 97.31 72 MET A CA 1
ATOM 600 C C . MET A 1 72 ? -3.172 3.410 14.569 1.00 97.31 72 MET A C 1
ATOM 602 O O . MET A 1 72 ? -4.287 3.433 15.072 1.00 97.31 72 MET A O 1
ATOM 606 N N . GLU A 1 73 ? -2.574 4.476 14.039 1.00 97.31 73 GLU A N 1
ATOM 607 C CA . GLU A 1 73 ? -3.180 5.808 13.994 1.00 97.31 73 GLU A CA 1
ATOM 608 C C . GLU A 1 73 ? -4.493 5.769 13.201 1.00 97.31 73 GLU A C 1
ATOM 610 O O . GLU A 1 73 ? -5.521 6.119 13.757 1.00 97.31 73 GLU A O 1
ATOM 615 N N . GLN A 1 74 ? -4.507 5.181 11.995 1.00 95.56 74 GLN A N 1
ATOM 616 C CA . GLN A 1 74 ? -5.744 5.015 11.208 1.00 95.56 74 GLN A CA 1
ATOM 617 C C . GLN A 1 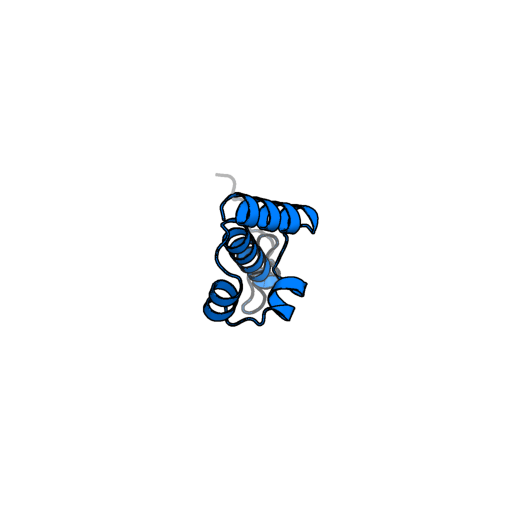74 ? -6.843 4.261 11.972 1.00 95.56 74 GLN A C 1
ATOM 619 O O . GLN A 1 74 ? -8.019 4.608 11.910 1.00 95.56 74 GLN A O 1
ATOM 624 N N . ARG A 1 75 ? -6.467 3.214 12.721 1.00 95.62 75 ARG A N 1
ATOM 625 C CA . ARG A 1 75 ? -7.410 2.477 13.576 1.00 95.62 75 ARG A CA 1
ATOM 626 C C . ARG A 1 75 ? -7.934 3.335 14.725 1.00 95.62 75 ARG A C 1
ATOM 628 O O . ARG A 1 75 ? -9.102 3.198 15.066 1.00 95.62 75 ARG A O 1
ATOM 635 N N . ARG A 1 76 ? -7.081 4.156 15.344 1.00 97.12 76 ARG A N 1
ATOM 636 C CA . ARG A 1 76 ? -7.480 5.060 16.427 1.00 97.12 76 ARG A CA 1
ATOM 637 C C . ARG A 1 76 ? -8.441 6.119 15.899 1.00 97.12 76 ARG A C 1
ATOM 639 O O . ARG A 1 76 ? -9.519 6.246 16.459 1.00 97.12 76 ARG A O 1
ATOM 646 N N . ASP A 1 77 ? -8.079 6.786 14.809 1.00 95.38 77 ASP A N 1
ATOM 647 C CA . ASP A 1 77 ? -8.871 7.861 14.213 1.00 95.38 77 ASP A CA 1
ATOM 648 C C . ASP A 1 77 ? -10.269 7.340 13.809 1.00 95.38 77 ASP A C 1
ATOM 650 O O . ASP A 1 77 ? -11.279 7.927 14.178 1.00 95.38 77 ASP A O 1
ATOM 654 N N . PHE A 1 78 ? -10.355 6.147 13.198 1.00 93.94 78 PHE A N 1
ATOM 655 C CA . PHE A 1 78 ? -11.641 5.501 12.891 1.00 93.94 78 PHE A CA 1
ATOM 656 C C . PHE A 1 78 ? -12.508 5.203 14.130 1.00 93.94 78 PHE A C 1
ATOM 658 O O . PHE A 1 78 ? -13.732 5.269 14.052 1.00 93.94 78 PHE A O 1
ATOM 665 N N . ILE A 1 79 ? -11.898 4.815 15.257 1.00 96.12 79 ILE A N 1
ATOM 666 C CA . ILE A 1 79 ? -12.625 4.520 16.505 1.00 96.12 79 ILE A CA 1
ATOM 667 C C . ILE A 1 79 ? -13.076 5.810 17.196 1.00 96.12 79 ILE A C 1
ATOM 669 O O . ILE A 1 79 ? -14.141 5.823 17.801 1.00 96.12 79 ILE A O 1
ATOM 673 N N . GLU A 1 80 ? -12.266 6.867 17.146 1.00 95.38 80 GLU A N 1
ATOM 674 C CA . GLU A 1 80 ? -12.600 8.172 17.729 1.00 95.38 80 GLU A CA 1
ATOM 675 C C . GLU A 1 80 ? -13.741 8.870 16.973 1.00 95.38 80 GLU A C 1
ATOM 677 O O . GLU A 1 80 ? -14.520 9.593 17.593 1.00 95.38 80 GLU A O 1
ATOM 682 N N . ASP A 1 81 ? -13.876 8.598 15.673 1.00 90.75 81 ASP A N 1
ATOM 683 C CA . ASP A 1 81 ? -14.956 9.102 14.817 1.00 90.75 81 ASP A CA 1
ATOM 684 C C . ASP A 1 81 ? -16.270 8.282 14.892 1.00 90.75 81 ASP A C 1
ATOM 686 O O . ASP A 1 81 ? -17.243 8.631 14.214 1.00 90.75 81 ASP A O 1
ATOM 690 N N . LEU A 1 82 ? -16.321 7.198 15.684 1.00 87.00 82 LEU A N 1
ATOM 691 C CA . LEU A 1 82 ? -17.488 6.307 15.836 1.00 87.00 82 LEU A CA 1
ATOM 692 C C . LEU A 1 82 ? -18.472 6.772 16.923 1.00 87.00 82 LEU A C 1
ATOM 694 O O . LEU A 1 82 ? -19.691 6.789 16.623 1.00 87.00 82 LEU A O 1
#

Radius of gyration: 20.42 Å; chains: 1; bounding box: 47×34×53 Å

Organism: NCBI:txid1227495

Sequence (82 aa):
MSSRPRPERLRSHEYGHYYDCPSSLSPHTIRRGAITYQLREDIPEKIVSDRCDVSSEVLDRHYDRRTDREKMEQRRDFIEDL

pLDDT: mean 89.88, std 13.51, range [40.34, 98.12]

InterPro domains:
  IPR013762 Integrase-like, catalytic domain superfamily [G3DSA:1.10.443.10] (8-80)